Protein AF-A0AA41ML48-F1 (afdb_monomer)

InterPro domains:
  IPR000725 Olfactory receptor [PF13853] (1-134)
  IPR000725 Olfactory receptor [PR00245] (12-24)
  IPR000725 Olfactory receptor [PR00245] (59-75)
  IPR000725 Olfactory receptor [PR00245] (119-128)
  IPR017452 GPCR, rhodopsin-like, 7TM [PS50262] (1-134)

Organism: Sciurus carolinensis (NCBI:txid30640)

Nearest PDB structures (foldseek):
  8uxy-assembly1_A  TM=9.204E-01  e=4.476E-09  synthetic construct
  8uy0-assembly1_A  TM=9.229E-01  e=3.275E-08  synthetic construct
  8hti-assembly1_R  TM=9.163E-01  e=6.483E-07  Homo sapiens
  8f76-assembly1_A  TM=8.898E-01  e=3.339E-06  Homo sapiens
  8uxv-assembly1_A  TM=8.923E-01  e=2.746E-05  synthetic construct

Mean predicted aligned error: 8.53 Å

Radius of gyration: 20.93 Å; Cα contacts (8 Å, |Δi|>4): 67; chains: 1; bounding box: 44×26×57 Å

Foldseek 3Di:
DLVLLLCCQLPVVCSCVVVDPVVVVVVVVVVVVVVVVLVVVLVVLLVVFAADDDDPPVDPDDDSVVSLVRTPDDSVVVVVSVVVCCCCVLVVVVVSNVVSVVSSLVSLVPDPDPVSNVVSCVVSVVVVVVVVVD

Solvent-accessible surface area (backbone atoms only — not comparable to full-atom values): 7749 Å² total; per-residue (Å²): 110,54,66,60,53,28,37,49,70,66,35,56,92,47,25,71,75,65,68,28,72,66,53,53,52,51,51,52,50,50,53,52,48,53,54,51,52,52,53,48,52,53,51,56,52,56,72,67,52,45,68,76,70,85,88,78,74,91,57,100,61,93,50,69,71,62,60,50,71,61,33,70,43,91,45,66,67,58,53,50,47,54,51,51,48,51,50,48,70,47,48,53,54,51,51,53,40,51,55,32,47,54,51,37,51,57,48,44,71,70,48,90,49,68,67,62,34,53,55,51,50,56,61,48,48,55,53,50,52,53,66,74,75,105

Secondary structure (DSSP, 8-state):
-HHHHHHHHH-GGGHHHHS-HHHHHHHHHHHHHHHHHHHHHHHHHHHHPPB-S-----SSS--HHHHHHTBSS--HHHHHHHHHHHHHHHHHHHHHHHHHHHHHHHHHHT-S-HHHHHHHHHHHHHHHHHHHH-

Structure (mmCIF, N/CA/C/O backbone):
data_AF-A0AA41ML48-F1
#
_entry.id   AF-A0AA41ML48-F1
#
loop_
_atom_site.group_PDB
_atom_site.id
_atom_site.type_symbol
_atom_site.label_atom_id
_atom_site.label_alt_id
_atom_site.label_comp_id
_atom_site.label_asym_id
_atom_site.label_entity_id
_atom_site.label_seq_id
_atom_site.pdbx_PDB_ins_code
_atom_site.Cartn_x
_atom_site.Cartn_y
_atom_site.Cartn_z
_atom_site.occupancy
_atom_site.B_iso_or_equiv
_atom_site.auth_seq_id
_atom_site.auth_comp_id
_atom_site.auth_asym_id
_atom_site.auth_atom_id
_atom_site.pdbx_PDB_model_num
ATOM 1 N N . MET A 1 1 ? -8.051 -2.364 3.564 1.00 84.75 1 MET A N 1
ATOM 2 C CA . MET A 1 1 ? -8.495 -3.127 4.758 1.00 84.75 1 MET A CA 1
ATOM 3 C C . MET A 1 1 ? -8.211 -2.405 6.075 1.00 84.75 1 MET A C 1
ATOM 5 O O . MET A 1 1 ? -9.128 -2.280 6.871 1.00 84.75 1 MET A O 1
ATOM 9 N N . ALA A 1 2 ? -6.999 -1.883 6.317 1.00 85.31 2 ALA A N 1
ATOM 10 C CA . ALA A 1 2 ? -6.690 -1.189 7.579 1.00 85.31 2 ALA A CA 1
ATOM 11 C C . ALA A 1 2 ? -7.624 0.000 7.892 1.00 85.31 2 ALA A C 1
ATOM 13 O O . ALA A 1 2 ? -8.090 0.122 9.022 1.00 85.31 2 ALA A O 1
ATOM 14 N N . PHE A 1 3 ? -7.965 0.812 6.883 1.00 86.31 3 PHE A N 1
ATOM 15 C CA . PHE A 1 3 ? -8.903 1.930 7.040 1.00 86.31 3 PHE A CA 1
ATOM 16 C C . PHE A 1 3 ? -10.308 1.487 7.480 1.00 86.31 3 PHE A C 1
ATOM 18 O O . PHE A 1 3 ? -10.876 2.067 8.398 1.00 86.31 3 PHE A O 1
ATOM 25 N N . ASP A 1 4 ? -10.844 0.422 6.878 1.00 87.81 4 ASP A N 1
ATOM 26 C CA . ASP A 1 4 ? -12.147 -0.146 7.248 1.00 87.81 4 ASP A CA 1
ATOM 27 C C . ASP A 1 4 ? -12.193 -0.518 8.740 1.00 87.81 4 ASP A C 1
ATOM 29 O O . ASP A 1 4 ? -13.096 -0.110 9.472 1.00 87.81 4 ASP A O 1
ATOM 33 N N . ARG A 1 5 ? -11.143 -1.191 9.223 1.00 85.12 5 ARG A N 1
ATOM 34 C CA . ARG A 1 5 ? -11.023 -1.574 10.635 1.00 85.12 5 ARG A CA 1
ATOM 35 C C . ARG A 1 5 ? -10.846 -0.397 11.574 1.00 85.12 5 ARG A C 1
ATOM 37 O O . ARG A 1 5 ? -11.407 -0.408 12.668 1.00 85.12 5 ARG A O 1
ATOM 44 N N . TYR A 1 6 ? -10.097 0.612 11.145 1.00 88.19 6 TYR A N 1
ATOM 45 C CA . TYR A 1 6 ? -9.982 1.862 11.882 1.00 88.19 6 TYR A CA 1
ATOM 46 C C . TYR A 1 6 ? -11.359 2.497 12.089 1.00 88.19 6 TYR A C 1
ATOM 48 O O . TYR A 1 6 ? -11.729 2.785 13.226 1.00 88.19 6 TYR A O 1
ATOM 56 N N . VAL A 1 7 ? -12.165 2.634 11.032 1.00 88.50 7 VAL A N 1
ATOM 57 C CA . VAL A 1 7 ? -13.507 3.220 11.150 1.00 88.50 7 VAL A CA 1
ATOM 58 C C . VAL A 1 7 ? -14.420 2.336 12.006 1.00 88.50 7 VAL A C 1
ATOM 60 O O . VAL A 1 7 ? -15.137 2.861 12.857 1.00 88.50 7 VAL A O 1
ATOM 63 N N . ALA A 1 8 ? -14.373 1.011 11.840 1.00 87.44 8 ALA A N 1
ATOM 64 C CA . ALA A 1 8 ? -15.213 0.080 12.595 1.00 87.44 8 ALA A CA 1
ATOM 65 C C . ALA A 1 8 ? -14.959 0.138 14.111 1.00 87.44 8 ALA A C 1
ATOM 67 O O . ALA A 1 8 ? -15.904 0.078 14.895 1.00 87.44 8 ALA A O 1
ATOM 68 N N . ILE A 1 9 ? -13.695 0.273 14.529 1.00 84.81 9 ILE A N 1
ATOM 69 C CA . ILE A 1 9 ? -13.311 0.258 15.948 1.00 84.81 9 ILE A CA 1
ATOM 70 C C . ILE A 1 9 ? -13.357 1.662 16.558 1.00 84.81 9 ILE A C 1
ATOM 72 O O . ILE A 1 9 ? -13.901 1.838 17.647 1.00 84.81 9 ILE A O 1
ATOM 76 N N . CYS A 1 10 ? -12.808 2.670 15.878 1.00 85.69 10 CYS A N 1
ATOM 77 C CA . CYS A 1 10 ? -12.725 4.028 16.418 1.00 85.69 10 CYS A CA 1
ATOM 78 C C . CYS A 1 10 ? -14.040 4.810 16.275 1.00 85.69 10 CYS A C 1
ATOM 80 O O . CYS A 1 10 ? -14.302 5.713 17.072 1.00 85.69 10 CYS A O 1
ATOM 82 N N . HIS A 1 11 ? -14.877 4.476 15.287 1.00 86.50 11 HIS A N 1
ATOM 83 C CA . HIS A 1 11 ? -16.118 5.195 14.980 1.00 86.50 11 HIS A CA 1
ATOM 84 C C . HIS A 1 11 ? -17.310 4.260 14.687 1.00 86.50 11 HIS A C 1
ATOM 86 O O . HIS A 1 11 ? -17.984 4.431 13.667 1.00 86.50 11 HIS A O 1
ATOM 92 N N . PRO A 1 12 ? -17.654 3.325 15.595 1.00 84.75 12 PRO A N 1
ATOM 93 C CA . PRO A 1 12 ? -18.658 2.288 15.338 1.00 84.75 12 PRO A CA 1
ATOM 94 C C . PRO A 1 12 ? -20.036 2.857 14.963 1.00 84.75 12 PRO A C 1
ATOM 96 O O . PRO A 1 12 ? -20.662 2.390 14.018 1.00 84.75 12 PRO A O 1
ATOM 99 N N . LEU A 1 13 ? -20.482 3.929 15.631 1.00 88.25 13 LEU A N 1
ATOM 100 C CA . LEU A 1 13 ? -21.780 4.571 15.361 1.00 88.25 13 LEU A CA 1
ATOM 101 C C . LEU A 1 13 ? -21.856 5.260 13.990 1.00 88.25 13 LEU A C 1
ATOM 103 O O . LEU A 1 13 ? -22.946 5.483 13.472 1.00 88.25 13 LEU A O 1
ATOM 107 N N . ARG A 1 14 ? -20.710 5.622 13.405 1.00 89.12 14 ARG A N 1
ATOM 108 C CA . ARG A 1 14 ? -20.628 6.279 12.091 1.00 89.12 14 ARG A CA 1
ATOM 109 C C . ARG A 1 14 ? -20.135 5.334 11.000 1.00 89.12 14 ARG A C 1
ATOM 111 O O . ARG A 1 14 ? -20.010 5.772 9.859 1.00 89.12 14 ARG A O 1
ATOM 118 N N . TYR A 1 15 ? -19.881 4.065 11.322 1.00 88.94 15 TYR A N 1
ATOM 119 C CA . TYR A 1 15 ? -19.289 3.112 10.392 1.00 88.94 15 TYR A CA 1
ATOM 120 C C . TYR A 1 15 ? -20.117 2.971 9.115 1.00 88.94 15 TYR A C 1
ATOM 122 O O . TYR A 1 15 ? -19.578 3.142 8.034 1.00 88.94 15 TYR A O 1
ATOM 130 N N . THR A 1 16 ? -21.431 2.772 9.220 1.00 87.12 16 THR A N 1
ATOM 131 C CA . THR A 1 16 ? -22.316 2.605 8.052 1.00 87.12 16 THR A CA 1
ATOM 132 C C . THR A 1 16 ? -22.461 3.872 7.206 1.00 87.12 16 THR A C 1
ATOM 134 O O . THR A 1 16 ? -22.672 3.792 5.998 1.00 87.12 16 THR A O 1
ATOM 137 N N . ALA A 1 17 ? -22.328 5.050 7.822 1.00 89.12 17 ALA A N 1
ATOM 138 C CA . ALA A 1 17 ? -22.369 6.327 7.115 1.00 89.12 17 ALA A CA 1
ATOM 139 C C . ALA A 1 17 ? -21.060 6.601 6.353 1.00 89.12 17 ALA A C 1
ATOM 141 O O . ALA A 1 17 ? -21.088 7.082 5.218 1.00 89.12 17 ALA A O 1
ATOM 142 N N . ILE A 1 18 ? -19.919 6.287 6.976 1.00 86.69 18 ILE A N 1
ATOM 143 C CA . ILE A 1 18 ? -18.582 6.480 6.402 1.00 86.69 18 ILE A CA 1
ATOM 144 C C . ILE A 1 18 ? -18.295 5.382 5.371 1.00 86.69 18 ILE A C 1
ATOM 146 O O . ILE A 1 18 ? -18.029 5.677 4.208 1.00 86.69 18 ILE A O 1
ATOM 150 N N . MET A 1 19 ? -18.400 4.119 5.776 1.00 88.50 19 MET A N 1
ATOM 151 C CA . MET A 1 19 ? -18.129 2.937 4.964 1.00 88.50 19 MET A CA 1
ATOM 152 C C . MET A 1 19 ? -19.372 2.503 4.184 1.00 88.50 19 MET A C 1
ATOM 154 O O . MET A 1 19 ? -19.965 1.451 4.412 1.00 88.50 19 MET A O 1
ATOM 158 N N . ASN A 1 20 ? -19.791 3.362 3.258 1.00 91.69 20 ASN A N 1
ATOM 159 C CA . ASN A 1 20 ? -20.921 3.085 2.381 1.00 91.69 20 ASN A CA 1
ATOM 160 C C . ASN A 1 20 ? -20.480 2.351 1.091 1.00 91.69 20 ASN A C 1
ATOM 162 O O . ASN A 1 20 ? -19.307 2.417 0.706 1.00 91.69 20 ASN A O 1
ATOM 166 N N . PRO A 1 21 ? -21.411 1.699 0.366 1.00 88.62 21 PRO A N 1
ATOM 167 C CA . PRO A 1 21 ? -21.085 0.954 -0.852 1.00 88.62 21 PRO A CA 1
ATOM 168 C C . PRO A 1 21 ? -20.400 1.793 -1.938 1.00 88.62 21 PRO A C 1
ATOM 170 O O . PRO A 1 21 ? -19.547 1.284 -2.657 1.00 88.62 21 PRO A O 1
ATOM 173 N N . ARG A 1 22 ? -20.729 3.088 -2.04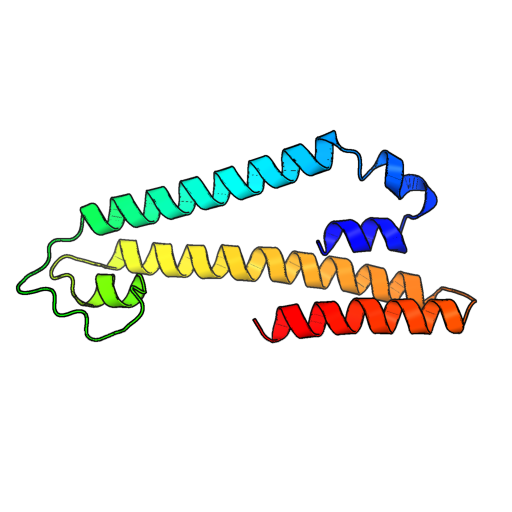4 1.00 91.44 22 ARG A N 1
ATOM 174 C CA . ARG A 1 22 ? -20.117 3.986 -3.037 1.00 91.44 22 ARG A CA 1
ATOM 175 C C . ARG A 1 22 ? -18.641 4.221 -2.737 1.00 91.44 22 ARG A C 1
ATOM 177 O O . ARG A 1 22 ? -17.832 4.180 -3.657 1.00 91.44 22 ARG A O 1
ATOM 184 N N . LEU A 1 23 ? -18.287 4.415 -1.466 1.00 89.50 23 LEU A N 1
ATOM 185 C CA . LEU A 1 23 ? -16.892 4.543 -1.050 1.00 89.50 23 LEU A CA 1
ATOM 186 C C . LEU A 1 23 ? -16.121 3.253 -1.332 1.00 89.50 23 LEU A C 1
ATOM 188 O O . LEU A 1 23 ? -15.036 3.313 -1.897 1.00 89.50 23 LEU A O 1
ATOM 192 N N . TYR A 1 24 ? -16.687 2.093 -0.991 1.00 87.88 24 TYR A N 1
ATOM 193 C CA . TYR A 1 24 ? -16.042 0.805 -1.253 1.00 87.88 24 TYR A CA 1
ATOM 194 C C . TYR A 1 24 ? -15.770 0.590 -2.749 1.00 87.88 24 TYR A C 1
ATOM 196 O O . TYR A 1 24 ? -14.642 0.281 -3.129 1.00 87.88 24 TYR A O 1
ATOM 204 N N . VAL A 1 25 ? -16.770 0.833 -3.603 1.00 92.44 25 VAL A N 1
ATOM 205 C CA . VAL A 1 25 ? -16.617 0.742 -5.063 1.00 92.44 25 VAL A CA 1
ATOM 206 C C . VAL A 1 25 ? -15.586 1.749 -5.571 1.00 92.44 25 VAL A C 1
ATOM 208 O O . VAL A 1 25 ? -14.717 1.377 -6.351 1.00 92.44 25 VAL A O 1
ATOM 211 N N . SER A 1 26 ? -15.620 2.994 -5.090 1.00 91.88 26 SER A N 1
ATOM 212 C CA . SER A 1 26 ? -14.645 4.019 -5.474 1.00 91.88 26 SER A CA 1
ATOM 213 C C . SER A 1 26 ? -13.216 3.633 -5.087 1.00 91.88 26 SER A C 1
ATOM 215 O O . SER A 1 26 ? -12.297 3.841 -5.877 1.00 91.88 26 SER A O 1
ATOM 217 N N . LEU A 1 27 ? -13.016 3.062 -3.896 1.00 89.88 27 LEU A N 1
ATOM 218 C CA . LEU A 1 27 ? -11.709 2.589 -3.446 1.00 89.88 27 LEU A CA 1
ATOM 219 C C . LEU A 1 27 ? -11.216 1.437 -4.326 1.00 89.88 27 LEU A C 1
ATOM 221 O O . LEU A 1 27 ? -10.091 1.506 -4.811 1.00 89.88 27 LEU A O 1
ATOM 225 N N . LEU A 1 28 ? -12.066 0.443 -4.604 1.00 91.94 28 LEU A N 1
ATOM 226 C CA . LEU A 1 28 ? -11.735 -0.666 -5.505 1.00 91.94 28 LEU A CA 1
ATOM 227 C C . LEU A 1 28 ? -11.379 -0.191 -6.918 1.00 91.94 28 LEU A C 1
ATOM 229 O O . LEU A 1 28 ? -10.390 -0.641 -7.494 1.00 91.94 28 LEU A O 1
ATOM 233 N N . GLN A 1 29 ? -12.167 0.732 -7.472 1.00 93.38 29 GLN A N 1
ATOM 234 C CA . GLN A 1 29 ? -11.907 1.305 -8.791 1.00 93.38 29 GLN A CA 1
ATOM 235 C C . GLN A 1 29 ? -10.577 2.054 -8.811 1.00 93.38 29 GLN A C 1
ATOM 237 O O . GLN A 1 29 ? -9.791 1.865 -9.735 1.00 93.38 29 GLN A O 1
ATOM 242 N N . SER A 1 30 ? -10.293 2.857 -7.782 1.00 90.88 30 SER A N 1
ATOM 243 C CA . SER A 1 30 ? -9.023 3.576 -7.682 1.00 90.88 30 SER A CA 1
ATOM 244 C C . SER A 1 30 ? -7.828 2.629 -7.563 1.00 90.88 30 SER A C 1
ATOM 246 O O . SER A 1 30 ? -6.857 2.809 -8.290 1.00 90.88 30 SER A O 1
ATOM 248 N N . SER A 1 31 ? -7.912 1.577 -6.736 1.00 90.38 31 SER A N 1
ATOM 249 C CA . SER A 1 31 ? -6.838 0.586 -6.623 1.00 90.38 31 SER A CA 1
ATOM 250 C C . SER A 1 31 ? -6.605 -0.149 -7.937 1.00 90.38 31 SER A C 1
ATOM 252 O O . SER A 1 31 ? -5.462 -0.296 -8.352 1.00 90.38 31 SER A O 1
ATOM 254 N N . LEU A 1 32 ? -7.678 -0.550 -8.627 1.00 94.38 32 LEU A N 1
ATOM 255 C CA . LEU A 1 32 ? -7.567 -1.233 -9.912 1.00 94.38 32 LEU A CA 1
ATOM 256 C C . LEU A 1 32 ? -6.937 -0.324 -10.971 1.00 94.38 32 LEU A C 1
ATOM 258 O O . LEU A 1 32 ? -6.052 -0.755 -11.707 1.00 94.38 32 LEU A O 1
ATOM 262 N N . LEU A 1 33 ? -7.372 0.935 -11.035 1.00 94.50 33 LEU A N 1
ATOM 263 C CA . LEU A 1 33 ? -6.838 1.914 -11.973 1.00 94.50 33 LEU A CA 1
ATOM 264 C C . LEU A 1 33 ? -5.348 2.171 -11.719 1.00 94.50 33 LEU A C 1
ATOM 266 O O . LEU A 1 33 ? -4.566 2.129 -12.662 1.00 94.50 33 LEU A O 1
ATOM 270 N N . ILE A 1 34 ? -4.952 2.380 -10.459 1.00 91.12 34 ILE A N 1
ATOM 271 C CA . ILE A 1 34 ? -3.550 2.597 -10.076 1.00 91.12 34 ILE A CA 1
ATOM 272 C C . ILE A 1 34 ? -2.690 1.391 -10.472 1.00 91.12 34 ILE A C 1
ATOM 274 O O . ILE A 1 34 ? -1.677 1.576 -11.139 1.00 91.12 34 ILE A O 1
ATOM 278 N N . SER A 1 35 ? -3.110 0.165 -10.138 1.00 90.44 35 SER A N 1
ATOM 279 C CA . SER A 1 35 ? -2.369 -1.048 -10.513 1.00 90.44 35 SER A CA 1
ATOM 280 C C . SER A 1 35 ? -2.283 -1.242 -12.027 1.00 90.44 35 SER A C 1
ATOM 282 O O . SER A 1 35 ? -1.260 -1.687 -12.534 1.00 90.44 35 SER A O 1
ATOM 284 N N . THR A 1 36 ? -3.333 -0.880 -12.768 1.00 91.88 36 THR A N 1
ATOM 285 C CA . THR A 1 36 ? -3.331 -0.973 -14.236 1.00 91.88 36 THR A CA 1
ATOM 286 C C . THR A 1 36 ? -2.362 0.033 -14.853 1.00 91.88 36 THR A C 1
ATOM 288 O O . THR A 1 36 ? -1.616 -0.317 -15.763 1.00 91.88 36 THR A O 1
ATOM 291 N N . ILE A 1 37 ? -2.353 1.275 -14.360 1.00 91.00 37 ILE A N 1
ATOM 292 C CA . ILE A 1 37 ? -1.425 2.316 -14.819 1.00 91.00 37 ILE A CA 1
ATOM 293 C C . ILE A 1 37 ? 0.016 1.906 -14.518 1.00 91.00 37 ILE A C 1
ATOM 295 O O . ILE A 1 37 ? 0.867 2.021 -15.394 1.00 91.00 37 ILE A O 1
ATOM 299 N N . ASP A 1 38 ? 0.280 1.399 -13.314 1.00 88.88 38 ASP A N 1
ATOM 300 C CA . ASP A 1 38 ? 1.606 0.931 -12.917 1.00 88.88 38 ASP A CA 1
AT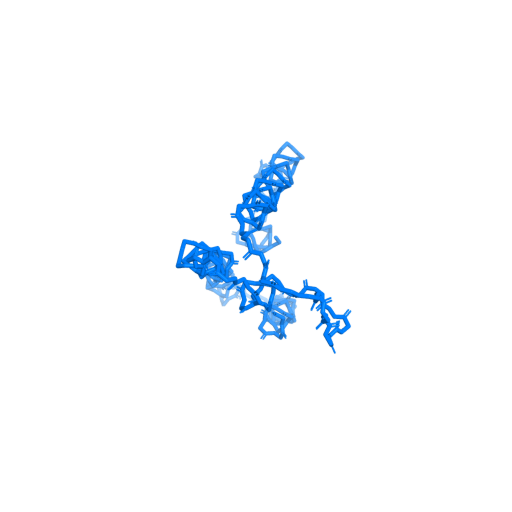OM 301 C C . ASP A 1 38 ? 2.106 -0.211 -13.816 1.00 88.88 38 ASP A C 1
ATOM 303 O O . ASP A 1 38 ? 3.188 -0.118 -1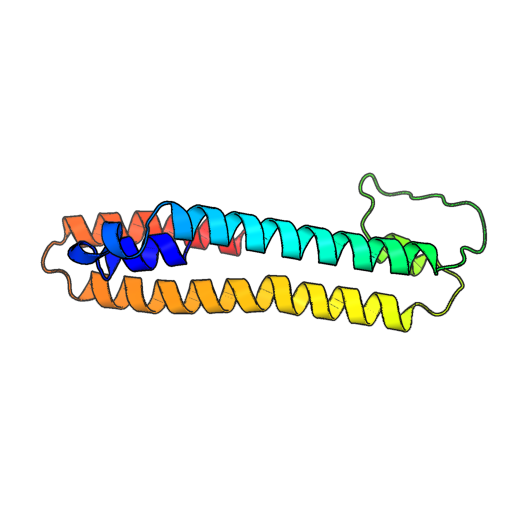4.397 1.00 88.88 38 ASP A O 1
ATOM 307 N N . ALA A 1 39 ? 1.278 -1.236 -14.036 1.00 87.94 39 ALA A N 1
ATOM 308 C CA . ALA A 1 39 ? 1.609 -2.343 -14.931 1.00 87.94 39 ALA A CA 1
ATOM 309 C C . ALA A 1 39 ? 1.841 -1.869 -16.375 1.00 87.94 39 ALA A C 1
ATOM 311 O O . ALA A 1 39 ? 2.760 -2.332 -17.055 1.00 87.94 39 ALA A O 1
ATOM 312 N N . PHE A 1 40 ? 1.027 -0.924 -16.850 1.00 88.56 40 PHE A N 1
ATOM 313 C CA . PHE A 1 40 ? 1.166 -0.355 -18.185 1.00 88.56 40 PHE A CA 1
ATOM 314 C C . PHE A 1 40 ? 2.464 0.449 -18.338 1.00 88.56 40 PHE A C 1
ATOM 316 O O . PHE A 1 40 ? 3.154 0.294 -19.345 1.00 88.56 40 PHE A O 1
ATOM 323 N N . LEU A 1 41 ? 2.832 1.262 -17.342 1.00 86.44 41 LEU A N 1
ATOM 324 C CA . LEU A 1 41 ? 4.087 2.020 -17.330 1.00 86.44 41 LEU A CA 1
ATOM 325 C C . LEU A 1 41 ? 5.300 1.092 -17.369 1.00 86.44 41 LEU A C 1
ATOM 327 O O . LEU A 1 41 ? 6.170 1.268 -18.223 1.00 86.44 41 LEU A O 1
ATOM 331 N N . HIS A 1 42 ? 5.324 0.078 -16.503 1.00 84.38 42 HIS A N 1
ATOM 332 C CA . HIS A 1 42 ? 6.384 -0.925 -16.495 1.00 84.38 42 HIS A CA 1
ATOM 333 C C . HIS A 1 42 ? 6.469 -1.663 -17.841 1.00 84.38 42 HIS A C 1
ATOM 335 O O . HIS A 1 42 ? 7.551 -1.774 -18.410 1.00 84.38 42 HIS A O 1
ATOM 341 N N . THR A 1 43 ? 5.334 -2.069 -18.422 1.00 83.25 43 THR A N 1
ATOM 342 C CA . THR A 1 43 ? 5.302 -2.728 -19.743 1.00 83.25 43 THR A CA 1
ATOM 343 C C . THR A 1 43 ? 5.858 -1.828 -20.848 1.00 83.25 43 THR A C 1
ATOM 345 O O . THR A 1 43 ? 6.675 -2.266 -21.656 1.00 83.25 43 THR A O 1
ATOM 348 N N . LEU A 1 44 ? 5.451 -0.555 -20.893 1.00 83.62 44 LEU A N 1
ATOM 349 C CA . LEU A 1 44 ? 5.948 0.403 -21.884 1.00 83.62 44 LEU A CA 1
ATOM 350 C C . LEU A 1 44 ? 7.459 0.615 -21.784 1.00 83.62 44 LEU A C 1
ATOM 352 O O . LEU A 1 44 ? 8.119 0.786 -22.807 1.00 83.62 44 LEU A O 1
ATOM 356 N N . LEU A 1 45 ? 8.002 0.627 -20.570 1.00 78.94 45 LEU A N 1
ATOM 357 C CA . LEU A 1 45 ? 9.427 0.828 -20.344 1.00 78.94 45 LEU A CA 1
ATOM 358 C C . LEU A 1 45 ? 10.253 -0.412 -20.686 1.00 78.94 45 LEU A C 1
ATOM 360 O O . LEU A 1 45 ? 11.320 -0.265 -21.278 1.00 78.94 45 LEU A O 1
ATOM 364 N N . VAL A 1 46 ? 9.728 -1.614 -20.439 1.00 77.81 46 VAL A N 1
ATOM 365 C CA . VAL A 1 46 ? 10.334 -2.861 -20.934 1.00 77.81 46 VAL A CA 1
ATOM 366 C C . VAL A 1 46 ? 10.358 -2.886 -22.456 1.00 77.81 46 VAL A C 1
ATOM 368 O O . VAL A 1 46 ? 11.382 -3.210 -23.044 1.00 77.81 46 VAL A O 1
ATOM 371 N N . LEU A 1 47 ? 9.270 -2.474 -23.115 1.00 77.62 47 LEU A N 1
ATOM 372 C CA . LEU A 1 47 ? 9.212 -2.396 -24.580 1.00 77.62 47 LEU A CA 1
ATOM 373 C C . LEU A 1 47 ? 10.216 -1.394 -25.178 1.00 77.62 47 LEU A C 1
ATOM 375 O O . LEU A 1 47 ? 10.516 -1.468 -26.368 1.00 77.62 47 LEU A O 1
ATOM 379 N N . ARG A 1 48 ? 10.722 -0.441 -24.385 1.00 77.62 48 ARG A N 1
ATOM 380 C CA . ARG A 1 48 ? 11.779 0.495 -24.800 1.00 77.62 48 ARG A CA 1
ATOM 381 C C . ARG A 1 48 ? 13.183 -0.096 -24.676 1.00 77.62 48 ARG A C 1
ATOM 383 O O . ARG A 1 48 ? 14.099 0.466 -25.274 1.00 77.62 48 ARG A O 1
ATOM 390 N N . LEU A 1 49 ? 13.367 -1.171 -23.910 1.00 76.56 49 LEU A N 1
ATOM 391 C CA . LEU A 1 49 ? 14.668 -1.809 -23.728 1.00 76.56 49 LEU A CA 1
ATOM 392 C C . LEU A 1 49 ? 15.046 -2.624 -24.969 1.00 76.56 49 LEU A C 1
ATOM 394 O O . LEU A 1 49 ? 14.227 -3.324 -25.562 1.00 76.56 49 LEU A O 1
ATOM 398 N N . SER A 1 50 ? 16.319 -2.541 -25.350 1.00 72.75 50 SER A N 1
ATOM 399 C CA . SER A 1 50 ? 16.924 -3.396 -26.369 1.00 72.75 50 SER A CA 1
ATOM 400 C C . SER A 1 50 ? 17.764 -4.486 -25.704 1.00 72.75 50 SER A C 1
ATOM 402 O O . SER A 1 50 ? 18.647 -4.181 -24.897 1.00 72.75 50 SER A O 1
ATOM 404 N N . PHE A 1 51 ? 17.519 -5.741 -26.072 1.00 72.25 51 PHE A N 1
ATOM 405 C CA . PHE A 1 51 ? 18.214 -6.918 -25.542 1.00 72.25 51 PHE A CA 1
ATOM 406 C C . PHE A 1 51 ? 19.321 -7.365 -26.508 1.00 72.25 51 PHE A C 1
ATOM 408 O O . PHE A 1 51 ? 19.124 -7.309 -27.722 1.00 72.25 51 PHE A O 1
ATOM 415 N N . CYS A 1 52 ? 20.492 -7.764 -25.994 1.00 67.44 52 CYS A N 1
ATOM 416 C CA . CYS A 1 52 ? 21.658 -8.046 -26.843 1.00 67.44 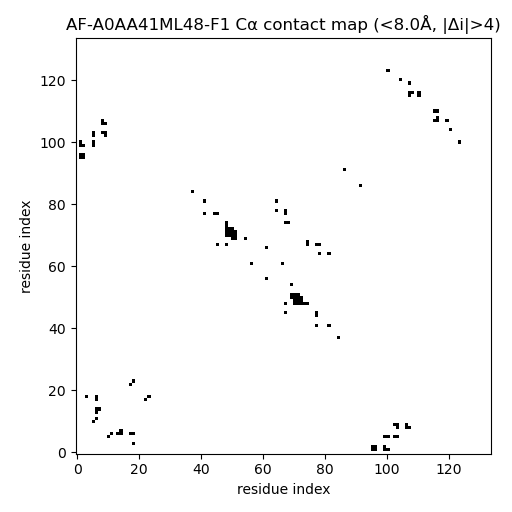52 CYS A CA 1
ATOM 417 C C . CYS A 1 52 ? 21.647 -9.416 -27.533 1.00 67.44 52 CYS A C 1
ATOM 419 O O . CYS A 1 52 ? 22.078 -9.487 -28.682 1.00 67.44 52 CYS A O 1
ATOM 421 N N . THR A 1 53 ? 21.241 -10.510 -26.878 1.00 62.84 53 THR A N 1
ATOM 422 C CA . THR A 1 53 ? 21.168 -11.876 -27.459 1.00 62.84 53 THR A CA 1
ATOM 423 C C . THR A 1 53 ? 20.383 -12.813 -26.518 1.00 62.84 53 THR A C 1
ATOM 425 O O . THR A 1 53 ? 20.073 -12.397 -25.406 1.00 62.84 53 THR A O 1
ATOM 428 N N . ASP A 1 54 ? 20.031 -14.014 -27.003 1.00 56.44 54 ASP A N 1
ATOM 429 C CA . ASP A 1 54 ? 19.132 -15.051 -26.453 1.00 56.44 54 ASP A CA 1
ATOM 430 C C . ASP A 1 54 ? 18.693 -14.901 -24.986 1.00 56.44 54 ASP A C 1
ATOM 432 O O . ASP A 1 54 ? 19.470 -15.007 -24.039 1.00 56.44 54 ASP A O 1
ATOM 436 N N . LEU A 1 55 ? 17.385 -14.683 -24.829 1.00 58.09 55 LEU A N 1
ATOM 437 C CA . LEU A 1 55 ? 16.674 -14.451 -23.576 1.00 58.09 55 LEU 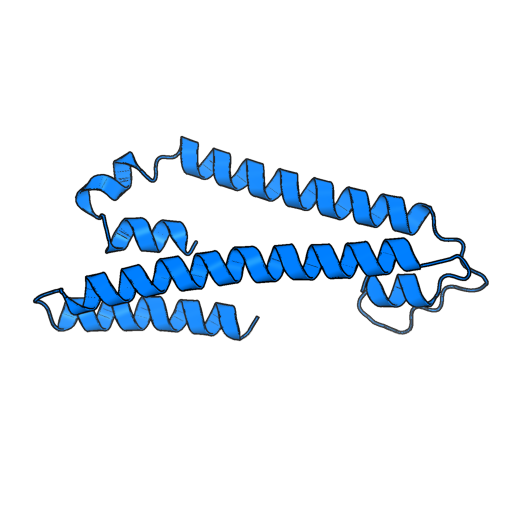A CA 1
ATOM 438 C C . LEU A 1 55 ? 16.562 -15.756 -22.756 1.00 58.09 55 LEU A C 1
ATOM 440 O O . LEU A 1 55 ? 15.475 -16.311 -22.604 1.00 58.09 55 LEU A O 1
ATOM 444 N N . GLU A 1 56 ? 17.672 -16.290 -22.248 1.00 52.22 56 GLU A N 1
ATOM 445 C CA . GLU A 1 56 ? 17.639 -17.407 -21.296 1.00 52.22 56 GLU A CA 1
ATOM 446 C C . GLU A 1 56 ? 17.289 -16.889 -19.892 1.00 52.22 56 GLU A C 1
ATOM 448 O O . GLU A 1 56 ? 18.150 -16.624 -19.056 1.00 52.22 56 GLU A O 1
ATOM 453 N N . ILE A 1 57 ? 15.989 -16.728 -19.625 1.00 57.34 57 ILE A N 1
ATOM 454 C CA . ILE A 1 57 ? 15.483 -16.487 -18.268 1.00 57.34 57 ILE A CA 1
ATOM 455 C C . ILE A 1 57 ? 15.586 -17.810 -17.497 1.00 57.34 57 ILE A C 1
ATOM 457 O O . ILE A 1 57 ? 14.775 -18.716 -17.681 1.00 57.34 57 ILE A O 1
ATOM 461 N N . LEU A 1 58 ? 16.600 -17.933 -16.641 1.00 50.25 58 LEU A N 1
ATOM 462 C CA . LEU A 1 58 ? 16.877 -19.137 -15.843 1.00 50.25 58 LEU A CA 1
ATOM 463 C C . LEU A 1 58 ? 16.074 -19.216 -14.526 1.00 50.25 58 LEU A C 1
ATOM 465 O O . LEU A 1 58 ? 16.302 -20.120 -13.723 1.00 50.25 58 LEU A O 1
ATOM 469 N N . HIS A 1 59 ? 15.101 -18.320 -14.319 1.00 53.75 59 HIS A N 1
ATOM 470 C CA . HIS A 1 59 ? 14.211 -18.306 -13.155 1.00 53.75 59 HIS A CA 1
ATOM 471 C C . HIS A 1 59 ? 12.765 -18.684 -13.505 1.00 53.75 59 HIS A C 1
ATOM 473 O O . HIS A 1 59 ? 12.219 -18.322 -14.543 1.00 53.75 59 HIS A O 1
ATOM 479 N N . PHE A 1 60 ? 12.112 -19.403 -12.585 1.00 48.44 60 PHE A N 1
ATOM 480 C CA . PHE A 1 60 ? 10.703 -19.810 -12.692 1.00 48.44 60 PHE A CA 1
ATOM 481 C C . PHE A 1 60 ? 9.722 -18.618 -12.621 1.00 48.44 60 PHE A C 1
ATOM 483 O O . PHE A 1 60 ? 8.549 -18.762 -12.962 1.00 48.44 60 PHE A O 1
ATOM 490 N N . PHE A 1 61 ? 10.192 -17.442 -12.190 1.00 49.09 61 PHE A N 1
ATOM 491 C CA . PHE A 1 61 ? 9.410 -16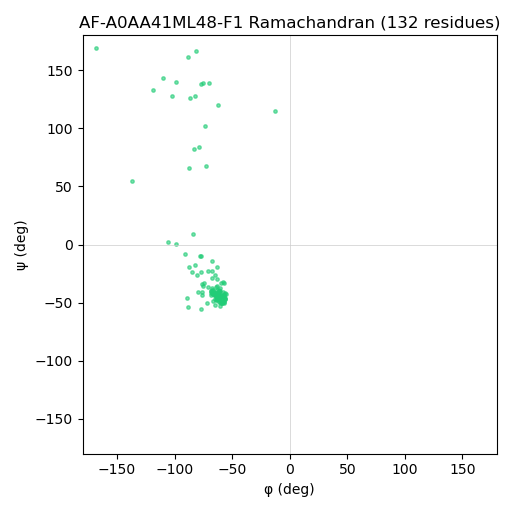.212 -12.081 1.00 49.09 61 PHE A CA 1
ATOM 492 C C . PHE A 1 61 ? 10.006 -15.125 -12.976 1.00 49.09 61 PHE A C 1
ATOM 494 O O . PHE A 1 61 ? 11.206 -14.891 -12.960 1.00 49.09 61 PHE A O 1
ATOM 501 N N . CYS A 1 62 ? 9.154 -14.451 -13.748 1.00 55.44 62 CYS A N 1
ATOM 502 C CA . CYS A 1 62 ? 9.540 -13.274 -14.520 1.00 55.44 62 CYS A CA 1
ATOM 503 C C . CYS A 1 62 ? 9.488 -12.051 -13.595 1.00 55.44 62 CYS A C 1
ATOM 505 O O . CYS A 1 62 ? 8.470 -11.357 -13.532 1.00 55.44 62 CYS A O 1
ATOM 507 N N . GLU A 1 63 ? 10.543 -11.836 -12.808 1.00 64.62 63 GLU A N 1
ATOM 508 C CA . GLU A 1 63 ? 10.682 -10.618 -12.015 1.00 64.62 63 GLU A CA 1
ATOM 509 C C . GLU A 1 63 ? 11.252 -9.500 -12.893 1.00 64.62 63 GLU A C 1
ATOM 511 O O . GLU A 1 63 ? 12.272 -9.654 -13.564 1.00 64.62 63 GLU A O 1
ATOM 516 N N . LEU A 1 64 ? 10.573 -8.352 -12.908 1.00 63.75 64 LEU A N 1
ATOM 517 C CA . LEU A 1 64 ? 10.910 -7.233 -13.787 1.00 63.75 64 LEU A CA 1
ATOM 518 C C . LEU A 1 64 ? 12.347 -6.719 -13.583 1.00 63.75 64 LEU A C 1
ATOM 520 O O . LEU A 1 64 ? 12.978 -6.284 -14.542 1.00 63.75 64 LEU A O 1
ATOM 524 N N . ALA A 1 65 ? 12.868 -6.804 -12.357 1.00 61.56 65 ALA A N 1
ATOM 525 C CA . ALA A 1 65 ? 14.244 -6.436 -12.035 1.00 61.56 65 ALA A CA 1
ATOM 526 C C . ALA A 1 65 ? 15.275 -7.295 -12.794 1.00 61.56 65 ALA A C 1
ATOM 528 O O . ALA A 1 65 ? 16.245 -6.753 -13.319 1.00 61.56 65 ALA A O 1
ATOM 529 N N . GLU A 1 66 ? 15.031 -8.601 -12.940 1.00 63.19 66 GLU A N 1
ATOM 530 C CA . GLU A 1 66 ? 15.921 -9.506 -13.682 1.00 63.19 66 GLU A CA 1
ATOM 531 C C . GLU A 1 66 ? 15.862 -9.248 -15.195 1.00 63.19 66 GLU A C 1
ATOM 533 O O . GLU A 1 66 ? 16.881 -9.287 -15.884 1.00 63.19 66 GLU A O 1
ATOM 538 N N . VAL A 1 67 ? 14.678 -8.912 -15.722 1.00 64.31 67 VAL A N 1
ATOM 539 C CA . VAL A 1 67 ? 14.508 -8.545 -17.140 1.00 64.31 67 VAL A CA 1
ATOM 540 C C . VAL A 1 67 ? 15.277 -7.265 -17.472 1.00 64.31 67 VAL A C 1
ATOM 542 O O . VAL A 1 67 ? 15.835 -7.143 -18.562 1.00 64.31 67 VAL A O 1
ATOM 545 N N . ILE A 1 68 ? 15.327 -6.311 -16.539 1.00 59.91 68 ILE A N 1
ATOM 546 C CA . ILE A 1 68 ? 16.069 -5.063 -16.716 1.00 59.91 68 ILE A CA 1
ATOM 547 C C . ILE A 1 68 ? 17.586 -5.324 -16.749 1.00 59.91 68 ILE A C 1
ATOM 549 O O . ILE A 1 68 ? 18.258 -4.729 -17.585 1.00 59.91 68 ILE A O 1
ATOM 553 N N . GLU A 1 69 ? 18.137 -6.231 -15.932 1.00 64.75 69 GLU A N 1
ATOM 554 C CA . GLU A 1 69 ? 19.581 -6.549 -15.954 1.00 64.75 69 GLU A CA 1
ATOM 555 C C . GLU A 1 69 ? 20.060 -7.203 -17.262 1.00 64.75 69 GLU A C 1
ATOM 557 O O . GLU A 1 69 ? 21.218 -7.038 -17.643 1.00 64.75 69 GLU A O 1
ATOM 562 N N . LEU A 1 70 ? 19.175 -7.893 -17.990 1.00 66.25 70 LEU A N 1
ATOM 563 C CA . LEU A 1 70 ? 19.484 -8.486 -19.299 1.00 66.25 70 LEU A CA 1
ATOM 564 C C . LEU A 1 70 ? 19.500 -7.469 -20.454 1.00 66.25 70 LEU A C 1
ATOM 566 O O . LEU A 1 70 ? 19.876 -7.808 -21.584 1.00 66.25 70 LEU A O 1
ATOM 570 N N . ALA A 1 71 ? 19.054 -6.235 -20.220 1.00 69.38 71 ALA A N 1
ATOM 571 C CA . ALA A 1 71 ? 19.011 -5.223 -21.261 1.00 69.38 71 ALA A CA 1
ATOM 572 C C . ALA A 1 71 ? 20.402 -4.634 -21.528 1.00 69.38 71 ALA A C 1
ATOM 574 O O . ALA A 1 71 ? 21.156 -4.291 -20.624 1.00 69.38 71 ALA A O 1
ATOM 575 N N . CYS A 1 72 ? 20.711 -4.440 -22.807 1.00 70.12 72 CYS A N 1
ATOM 576 C CA . CYS A 1 72 ? 21.937 -3.770 -23.244 1.00 70.12 72 CYS A CA 1
ATOM 577 C C . CYS A 1 72 ? 21.784 -2.257 -23.419 1.00 70.12 72 CYS A C 1
ATOM 579 O O . CYS A 1 72 ? 22.755 -1.557 -23.702 1.00 70.12 72 CYS A O 1
ATOM 581 N N . SER A 1 73 ? 20.550 -1.764 -23.321 1.00 73.69 73 SER A N 1
ATOM 582 C CA . SER A 1 73 ? 20.242 -0.335 -23.322 1.00 73.69 73 SER A CA 1
ATOM 583 C C . SER A 1 73 ? 20.450 0.266 -21.934 1.00 73.69 73 SER A C 1
ATOM 585 O O . SER A 1 73 ? 20.527 -0.463 -20.953 1.00 73.69 73 SER A O 1
ATOM 587 N N . ASP A 1 74 ? 20.473 1.594 -21.832 1.00 76.19 74 ASP A N 1
ATOM 588 C CA . ASP A 1 74 ? 20.486 2.265 -20.531 1.00 76.19 74 ASP A CA 1
ATOM 589 C C . ASP A 1 74 ? 19.201 1.948 -19.740 1.00 76.19 74 ASP A C 1
ATOM 591 O O . ASP A 1 74 ? 18.078 2.234 -20.168 1.00 76.19 74 ASP A O 1
ATOM 595 N N . THR A 1 75 ? 19.376 1.340 -18.569 1.00 80.75 75 THR A N 1
ATOM 596 C CA . THR A 1 75 ? 18.307 0.873 -17.680 1.00 80.75 75 THR A CA 1
ATOM 597 C C . THR A 1 75 ? 18.015 1.832 -16.532 1.00 80.75 75 THR A C 1
ATOM 599 O O . THR A 1 75 ? 17.111 1.575 -15.735 1.00 80.75 75 THR A O 1
ATOM 602 N N . LEU A 1 76 ? 18.719 2.964 -16.441 1.00 80.31 76 LEU A N 1
ATOM 603 C CA . LEU A 1 76 ? 18.638 3.886 -15.307 1.00 80.31 76 LEU A CA 1
ATOM 604 C C . LEU A 1 76 ? 17.202 4.352 -15.019 1.00 80.31 76 LEU A C 1
ATOM 606 O O . LEU A 1 76 ? 16.771 4.345 -13.868 1.00 80.31 76 LEU A O 1
ATOM 610 N N . ILE A 1 77 ? 16.427 4.684 -16.055 1.00 81.50 77 ILE A N 1
ATOM 611 C CA . ILE A 1 77 ? 15.026 5.117 -15.905 1.00 81.50 77 ILE A CA 1
ATOM 612 C C . ILE A 1 77 ? 14.134 3.977 -15.391 1.00 81.50 77 ILE A C 1
ATOM 614 O O . ILE A 1 77 ? 13.277 4.209 -14.539 1.00 81.50 77 ILE A O 1
ATOM 618 N N . ASN A 1 78 ? 14.349 2.751 -15.878 1.00 83.12 78 ASN A N 1
ATOM 619 C CA . ASN A 1 78 ? 13.609 1.568 -15.438 1.00 83.12 78 ASN A CA 1
ATOM 620 C C . ASN A 1 78 ? 13.879 1.277 -13.955 1.00 83.12 78 ASN A C 1
ATOM 622 O O . ASN A 1 78 ? 12.939 1.134 -13.177 1.00 83.12 78 ASN A O 1
ATOM 626 N N . ASN A 1 79 ? 15.151 1.284 -13.551 1.00 82.44 79 ASN A N 1
ATOM 627 C CA . ASN A 1 79 ? 15.562 1.048 -12.166 1.00 82.44 79 ASN A CA 1
ATOM 628 C C . ASN A 1 79 ? 15.026 2.118 -11.208 1.00 82.44 79 ASN A C 1
ATOM 630 O O . ASN A 1 79 ? 14.523 1.790 -10.134 1.00 82.44 79 ASN A O 1
ATOM 634 N N . ILE A 1 80 ? 15.080 3.397 -11.602 1.00 86.19 80 ILE A N 1
ATOM 635 C CA . ILE A 1 80 ? 14.496 4.485 -10.809 1.00 86.19 80 ILE A CA 1
ATOM 636 C C . ILE A 1 80 ? 12.987 4.291 -10.664 1.00 86.19 80 ILE A C 1
ATOM 638 O O . ILE A 1 80 ? 12.475 4.447 -9.558 1.00 86.19 80 ILE A O 1
ATOM 642 N N . LEU A 1 81 ? 12.270 3.946 -11.739 1.00 85.94 81 LEU A N 1
ATOM 643 C CA . LEU A 1 81 ? 10.826 3.743 -11.651 1.00 85.94 81 LEU A CA 1
ATOM 644 C C . LEU A 1 81 ? 10.483 2.572 -10.730 1.00 85.94 81 LEU A C 1
ATOM 646 O O . LEU A 1 81 ? 9.649 2.754 -9.851 1.00 85.94 81 LEU A O 1
ATOM 650 N N . VAL A 1 82 ? 11.137 1.419 -10.892 1.00 86.12 82 VAL A N 1
ATOM 651 C CA . VAL A 1 82 ? 10.907 0.240 -10.042 1.00 86.12 82 VAL A CA 1
ATOM 652 C C . VAL A 1 82 ? 11.163 0.583 -8.577 1.00 86.12 82 VAL A C 1
ATOM 654 O O . VAL A 1 82 ? 10.341 0.272 -7.718 1.00 86.12 82 VAL A O 1
ATOM 657 N N . PHE A 1 83 ? 12.252 1.297 -8.283 1.00 85.62 83 PHE A N 1
ATOM 658 C CA . PHE A 1 83 ? 12.560 1.734 -6.925 1.00 85.62 83 PHE A CA 1
ATOM 659 C C . PHE A 1 83 ? 11.501 2.697 -6.370 1.00 85.62 83 PHE A C 1
ATOM 661 O O . PHE A 1 83 ? 11.020 2.518 -5.252 1.00 85.62 83 PHE A O 1
ATOM 668 N N . VAL A 1 84 ? 11.090 3.701 -7.150 1.00 88.50 84 VAL A N 1
ATOM 669 C CA . VAL A 1 84 ? 10.053 4.662 -6.744 1.00 88.50 84 VAL A CA 1
ATOM 670 C C . VAL A 1 84 ? 8.712 3.963 -6.539 1.00 88.50 84 VAL A C 1
ATOM 672 O O . VAL A 1 84 ? 8.059 4.205 -5.524 1.00 88.50 84 VAL A O 1
ATOM 675 N N . ALA A 1 85 ? 8.312 3.080 -7.453 1.00 87.81 85 ALA A N 1
ATOM 676 C CA . ALA A 1 85 ? 7.100 2.283 -7.342 1.00 87.81 85 ALA A CA 1
ATOM 677 C C . ALA A 1 85 ? 7.148 1.433 -6.067 1.00 87.81 85 ALA A C 1
ATOM 679 O O . ALA A 1 85 ? 6.242 1.539 -5.243 1.00 87.81 85 ALA A O 1
ATOM 680 N N . ALA A 1 86 ? 8.235 0.697 -5.826 1.00 87.81 86 ALA A N 1
ATOM 681 C CA . ALA A 1 86 ? 8.420 -0.085 -4.606 1.00 87.81 86 ALA A CA 1
ATOM 682 C C . ALA A 1 86 ? 8.306 0.783 -3.342 1.00 87.81 86 ALA A C 1
ATOM 684 O O . ALA A 1 86 ? 7.563 0.445 -2.421 1.00 87.81 86 ALA A O 1
ATOM 685 N N . CYS A 1 87 ? 8.961 1.947 -3.303 1.00 89.25 87 CYS A N 1
ATOM 686 C CA . CYS A 1 87 ? 8.864 2.867 -2.171 1.00 89.25 87 CYS A CA 1
ATOM 687 C C . CYS A 1 87 ? 7.446 3.411 -1.962 1.00 89.25 87 CYS A C 1
ATOM 689 O O . CYS A 1 87 ? 7.012 3.546 -0.820 1.00 89.25 87 CYS A O 1
ATOM 691 N N . VAL A 1 88 ? 6.713 3.726 -3.030 1.00 88.75 88 VAL A N 1
ATOM 692 C CA . VAL A 1 88 ? 5.341 4.244 -2.939 1.00 88.75 88 VAL A CA 1
ATOM 693 C C . VAL A 1 88 ? 4.379 3.138 -2.506 1.00 88.75 88 VAL A C 1
ATOM 695 O O . VAL A 1 88 ? 3.636 3.324 -1.541 1.00 88.75 88 VAL A O 1
ATOM 698 N N . PHE A 1 89 ? 4.419 1.980 -3.165 1.00 87.38 89 PHE A N 1
ATOM 699 C CA . PHE A 1 89 ? 3.544 0.842 -2.881 1.00 87.38 89 PHE A CA 1
ATOM 700 C C . PHE A 1 89 ? 3.863 0.144 -1.557 1.00 87.38 89 PHE A C 1
ATOM 702 O O . PHE A 1 89 ? 2.964 -0.458 -0.982 1.00 87.38 89 PHE A O 1
ATOM 709 N N . ALA A 1 90 ? 5.076 0.268 -1.016 1.00 87.25 90 ALA A N 1
ATOM 710 C CA . ALA A 1 90 ? 5.378 -0.161 0.349 1.00 87.25 90 ALA A CA 1
ATOM 711 C C . ALA A 1 90 ? 5.101 0.958 1.365 1.00 87.25 90 ALA A C 1
ATOM 713 O O . ALA A 1 90 ? 4.339 0.786 2.315 1.00 87.25 90 ALA A O 1
ATOM 714 N N . GLY A 1 91 ? 5.677 2.143 1.164 1.00 88.75 91 GLY A N 1
ATOM 715 C CA . GLY A 1 91 ? 5.661 3.232 2.140 1.00 88.75 91 GLY A CA 1
ATOM 716 C C . GLY A 1 91 ? 4.273 3.818 2.393 1.00 88.75 91 GLY A C 1
ATOM 717 O O . GLY A 1 91 ? 3.897 4.052 3.548 1.00 88.75 91 GLY A O 1
ATOM 718 N N . PHE A 1 92 ? 3.473 4.032 1.344 1.00 87.56 92 PHE A N 1
ATOM 719 C CA . PHE A 1 92 ? 2.132 4.592 1.507 1.00 87.56 92 PHE A CA 1
ATOM 720 C C . PHE A 1 92 ? 1.191 3.623 2.251 1.00 87.56 92 PHE A C 1
ATOM 722 O O . PHE A 1 92 ? 0.594 4.032 3.252 1.00 87.56 92 PHE A O 1
ATOM 729 N N . PRO A 1 93 ? 1.098 2.327 1.893 1.00 88.25 93 PRO A N 1
ATOM 730 C CA . PRO A 1 93 ? 0.337 1.368 2.690 1.00 88.25 93 PRO A CA 1
ATOM 731 C C . PRO A 1 93 ? 0.874 1.186 4.111 1.00 88.25 93 PRO A C 1
ATOM 733 O O . PRO A 1 93 ? 0.075 1.197 5.046 1.00 88.25 93 PRO A O 1
ATOM 736 N N . LEU A 1 94 ? 2.193 1.083 4.312 1.00 88.38 94 LEU A N 1
ATOM 737 C CA . LEU A 1 94 ? 2.782 0.903 5.646 1.00 88.38 94 LEU A CA 1
ATOM 738 C C . LEU A 1 94 ? 2.489 2.081 6.578 1.00 88.38 94 LEU A C 1
ATOM 740 O O . LEU A 1 94 ? 2.119 1.877 7.738 1.00 88.38 94 LEU A O 1
ATOM 744 N N . SER A 1 95 ? 2.597 3.313 6.081 1.00 88.69 95 SER A N 1
ATOM 745 C CA . SER A 1 95 ? 2.252 4.509 6.857 1.00 88.69 95 SER A CA 1
ATOM 746 C C . SER A 1 95 ? 0.759 4.551 7.193 1.00 88.69 95 SER A C 1
ATOM 748 O O . SER A 1 95 ? 0.399 4.767 8.353 1.00 88.69 95 SER A O 1
ATOM 750 N N . GLY A 1 96 ? -0.115 4.248 6.228 1.00 89.06 96 GLY A N 1
ATOM 751 C CA . GLY A 1 96 ? -1.560 4.164 6.445 1.00 89.06 96 GLY A CA 1
ATOM 752 C C . GLY A 1 96 ? -1.958 3.083 7.455 1.00 89.06 96 GLY A C 1
ATOM 753 O O . GLY A 1 96 ? -2.819 3.316 8.309 1.00 89.06 96 GLY A O 1
ATOM 754 N N . ILE A 1 97 ? -1.312 1.915 7.405 1.00 89.19 97 ILE A N 1
ATOM 755 C CA . ILE A 1 97 ? -1.501 0.823 8.368 1.00 89.19 97 ILE A CA 1
ATOM 756 C C . ILE A 1 97 ? -1.031 1.274 9.749 1.00 89.19 97 ILE A C 1
ATOM 758 O O . ILE A 1 97 ? -1.809 1.224 10.696 1.00 89.19 97 ILE A O 1
ATOM 762 N N . THR A 1 98 ? 0.189 1.793 9.865 1.00 88.25 98 THR A N 1
ATOM 763 C CA . THR A 1 98 ? 0.750 2.245 11.146 1.00 88.25 98 THR A CA 1
ATOM 764 C C . THR A 1 98 ? -0.137 3.304 11.798 1.00 88.25 98 THR A C 1
ATOM 766 O O . THR A 1 98 ? -0.536 3.153 12.952 1.00 88.25 98 THR A O 1
ATOM 769 N N . PHE A 1 99 ? -0.536 4.327 11.042 1.00 90.12 99 PHE A N 1
ATOM 770 C CA . PHE A 1 99 ? -1.429 5.381 11.518 1.00 90.12 99 PHE A CA 1
ATOM 771 C C . PHE A 1 99 ? -2.777 4.825 11.998 1.00 90.12 99 PHE A C 1
ATOM 773 O O . PHE A 1 99 ? -3.202 5.093 13.124 1.00 90.12 99 PHE A O 1
ATOM 780 N N . SER A 1 100 ? -3.423 3.991 11.177 1.00 90.00 100 SER A N 1
ATOM 781 C CA . SER A 1 100 ? -4.708 3.365 11.514 1.00 90.00 100 SER A CA 1
ATOM 782 C C . SER A 1 100 ? -4.614 2.565 12.815 1.00 90.00 100 SER A C 1
ATOM 784 O O . SER A 1 100 ? -5.476 2.674 13.687 1.00 90.00 100 SER A O 1
ATOM 786 N N . TYR A 1 101 ? -3.543 1.789 12.978 1.00 86.19 101 TYR A N 1
ATOM 787 C CA . TYR A 1 101 ? -3.359 0.902 14.122 1.00 86.19 101 TYR A CA 1
ATOM 788 C C . TYR A 1 101 ? -2.955 1.629 15.402 1.00 86.19 101 TYR A C 1
ATOM 790 O O . TYR A 1 101 ? -3.426 1.241 16.470 1.00 86.19 101 TYR A O 1
ATOM 798 N N . ILE A 1 102 ? -2.181 2.716 15.322 1.00 87.31 102 ILE A N 1
ATOM 799 C CA . ILE A 1 102 ? -1.921 3.595 16.474 1.00 87.31 102 ILE A CA 1
ATOM 800 C C . ILE A 1 102 ? -3.247 4.096 17.057 1.00 87.31 102 ILE A C 1
ATOM 802 O O . ILE A 1 102 ? -3.475 4.014 18.268 1.00 87.31 102 ILE A O 1
ATOM 806 N N . HIS A 1 103 ? -4.160 4.558 16.200 1.00 87.38 103 HIS A N 1
ATOM 807 C CA . HIS A 1 103 ? -5.468 5.027 16.646 1.00 87.38 103 HIS A CA 1
ATOM 808 C C . HIS A 1 103 ? -6.363 3.907 17.177 1.00 87.38 103 HIS A C 1
ATOM 810 O O . HIS A 1 103 ? -7.027 4.103 18.198 1.00 87.38 103 HIS A O 1
ATOM 816 N N . ILE A 1 104 ? -6.361 2.735 16.534 1.00 87.44 104 ILE A N 1
ATOM 817 C CA . ILE A 1 104 ? -7.106 1.571 17.024 1.00 87.44 104 ILE A CA 1
ATOM 818 C C . ILE A 1 104 ? -6.624 1.190 18.424 1.00 87.44 104 ILE A C 1
ATOM 820 O O . ILE A 1 104 ? -7.440 1.095 19.336 1.00 87.44 104 ILE A O 1
ATOM 824 N N . VAL A 1 105 ? -5.313 1.039 18.629 1.00 85.31 105 VAL A N 1
ATOM 825 C CA . VAL A 1 105 ? -4.740 0.693 19.939 1.00 85.31 105 VAL A CA 1
ATOM 826 C C . VAL A 1 105 ? -5.100 1.751 20.981 1.00 85.31 105 VAL A C 1
ATOM 828 O O . VAL A 1 105 ? -5.566 1.405 22.064 1.00 85.31 105 VAL A O 1
ATOM 831 N N . SER A 1 106 ? -4.976 3.039 20.647 1.00 86.75 106 SER A N 1
ATOM 832 C CA . SER A 1 106 ? -5.374 4.135 21.541 1.00 86.75 106 SER A CA 1
ATOM 833 C C . SER A 1 106 ? -6.854 4.054 21.947 1.00 86.75 106 SER A C 1
ATOM 835 O O . SER A 1 106 ? -7.193 4.207 23.123 1.00 86.75 106 SER A O 1
ATOM 837 N N . SER A 1 107 ? -7.742 3.764 20.993 1.00 85.94 107 SER A N 1
ATOM 838 C CA . SER A 1 107 ? -9.178 3.601 21.233 1.00 85.94 107 SER A CA 1
ATOM 839 C C . SER A 1 107 ? -9.485 2.367 22.090 1.00 85.94 107 SER A C 1
ATOM 841 O O . SER A 1 107 ? -10.253 2.458 23.047 1.00 85.94 107 SER A O 1
ATOM 843 N N . VAL A 1 108 ? -8.826 1.239 21.818 1.00 85.31 108 VAL A N 1
ATOM 844 C CA . VAL A 1 108 ? -8.981 -0.023 22.557 1.00 85.31 108 VAL A CA 1
ATOM 845 C C . VAL A 1 108 ? -8.504 0.108 24.003 1.00 85.31 108 VAL A C 1
ATOM 847 O O . VAL A 1 108 ? -9.185 -0.352 24.918 1.00 85.31 108 VAL A O 1
ATOM 850 N N . LEU A 1 109 ? -7.378 0.783 24.252 1.00 82.69 109 LEU A N 1
ATOM 851 C CA . LEU A 1 109 ? -6.871 1.013 25.611 1.00 82.69 109 LEU A CA 1
ATOM 852 C C . LEU A 1 109 ? -7.873 1.788 26.482 1.00 82.69 109 LEU A C 1
ATOM 854 O O . LEU A 1 109 ? -7.987 1.507 27.679 1.00 82.69 109 LEU A O 1
ATOM 858 N N . ARG A 1 110 ? -8.650 2.691 25.872 1.00 85.00 110 ARG A N 1
ATOM 859 C CA . ARG A 1 110 ? -9.712 3.471 26.528 1.00 85.00 110 ARG A CA 1
ATOM 860 C C . ARG A 1 110 ? -11.003 2.683 26.780 1.00 85.00 110 ARG A C 1
ATOM 862 O O . ARG A 1 110 ? -11.873 3.185 27.484 1.00 85.00 110 ARG A O 1
ATOM 869 N N . MET A 1 111 ? -11.154 1.471 26.241 1.00 84.19 111 MET A N 1
ATOM 870 C CA . MET A 1 111 ? -12.360 0.669 26.460 1.00 84.19 111 MET A CA 1
ATOM 871 C C . MET A 1 111 ? -12.445 0.150 27.908 1.00 84.19 111 MET A C 1
ATOM 873 O O . MET A 1 111 ? -11.443 -0.321 28.455 1.00 84.19 111 MET A O 1
ATOM 877 N N . PRO A 1 112 ? -13.636 0.160 28.530 1.00 77.38 112 PRO A N 1
ATOM 878 C CA . PRO A 1 112 ? -13.813 -0.347 29.890 1.00 77.38 112 PRO A CA 1
ATOM 879 C C . PRO A 1 112 ? -13.852 -1.886 29.965 1.00 77.38 112 PRO A C 1
ATOM 881 O O . PRO A 1 112 ? -13.523 -2.450 31.002 1.00 77.38 112 PRO A O 1
ATOM 884 N N . SER A 1 113 ? -14.212 -2.581 28.876 1.00 85.38 113 SER A N 1
ATOM 885 C CA . SER A 1 113 ? -14.342 -4.048 28.848 1.00 85.38 113 SER A CA 1
ATOM 886 C C . SER A 1 113 ? -13.019 -4.760 28.537 1.00 85.38 113 SER A C 1
ATOM 888 O O . SER A 1 113 ? -12.398 -4.511 27.502 1.00 85.38 113 SER A O 1
ATOM 890 N N . SER A 1 114 ? -12.624 -5.693 29.411 1.00 79.75 114 SER A N 1
ATOM 891 C CA . SER A 1 114 ? -11.449 -6.564 29.228 1.00 79.75 114 SER A CA 1
ATOM 892 C C . SER A 1 114 ? -11.618 -7.540 28.054 1.00 79.75 114 SER A C 1
ATOM 894 O O . SER A 1 114 ? -10.700 -7.742 27.260 1.00 79.75 114 SER A O 1
ATOM 896 N N . GLU A 1 115 ? -12.824 -8.084 27.874 1.00 81.56 115 GLU A N 1
ATOM 897 C CA . GLU A 1 115 ? -13.138 -9.009 26.780 1.00 81.56 115 GLU A CA 1
ATOM 898 C C . GLU A 1 115 ? -13.111 -8.299 25.416 1.00 81.56 115 GLU A C 1
ATOM 900 O O . GLU A 1 115 ? -12.523 -8.795 24.450 1.00 81.56 115 GLU A O 1
ATOM 905 N N . GLY A 1 116 ? -13.655 -7.075 25.358 1.00 76.69 116 GLY A N 1
ATOM 906 C CA . GLY A 1 116 ? -13.585 -6.218 24.170 1.00 76.69 116 GLY A CA 1
ATOM 907 C C . GLY A 1 116 ? -12.145 -5.856 23.791 1.00 76.69 116 GLY A C 1
ATOM 908 O O . GLY A 1 116 ? -11.789 -5.893 22.611 1.00 76.69 116 GLY A O 1
ATOM 909 N N . LYS A 1 117 ? -11.293 -5.593 24.792 1.00 81.12 117 LYS A N 1
ATOM 910 C CA . LYS A 1 117 ? -9.852 -5.371 24.605 1.00 81.12 117 LYS A CA 1
ATOM 911 C C . LYS A 1 117 ? -9.164 -6.587 23.995 1.00 81.12 117 LYS A C 1
ATOM 913 O O . LYS A 1 117 ? -8.503 -6.449 22.968 1.00 81.12 117 LYS A O 1
ATOM 918 N N . HIS A 1 118 ? -9.342 -7.769 24.588 1.00 80.75 118 HIS A N 1
ATOM 919 C CA . HIS A 1 118 ? -8.698 -8.996 24.114 1.00 80.75 118 HIS A CA 1
ATOM 920 C C . HIS A 1 118 ? -9.072 -9.313 22.658 1.00 80.75 118 HIS A C 1
ATOM 922 O O . HIS A 1 118 ? -8.194 -9.521 21.820 1.00 80.75 118 HIS A O 1
ATOM 928 N N . LYS A 1 119 ? -10.365 -9.235 22.319 1.00 80.88 119 LYS A N 1
ATOM 929 C CA . LYS A 1 119 ? -10.844 -9.466 20.950 1.00 80.88 119 LYS A CA 1
ATOM 930 C C . LYS A 1 119 ? -10.227 -8.487 19.949 1.00 80.88 119 LYS A C 1
ATOM 932 O O . LYS A 1 119 ? -9.779 -8.905 18.880 1.00 80.88 119 LYS A O 1
ATOM 937 N N . ALA A 1 120 ? -10.160 -7.198 20.285 1.00 78.62 120 ALA A N 1
ATOM 938 C CA . ALA A 1 120 ? -9.558 -6.198 19.409 1.00 78.62 120 ALA A CA 1
ATOM 939 C C . ALA A 1 120 ? -8.054 -6.450 19.197 1.00 78.62 120 ALA A C 1
ATOM 941 O O . ALA A 1 120 ? -7.597 -6.435 18.054 1.00 78.62 120 ALA A O 1
ATOM 942 N N . PHE A 1 121 ? -7.305 -6.774 20.258 1.00 80.38 121 PHE A N 1
ATOM 943 C CA . PHE A 1 121 ? -5.880 -7.103 20.157 1.00 80.38 121 PHE A CA 1
ATOM 944 C C . PHE A 1 121 ? -5.613 -8.344 19.301 1.00 80.38 121 PHE A C 1
ATOM 946 O O . PHE A 1 121 ? -4.751 -8.283 18.430 1.00 80.38 121 PHE A O 1
ATOM 953 N N . CYS A 1 122 ? -6.367 -9.435 19.465 1.00 79.31 122 CYS A N 1
ATOM 954 C CA . CYS A 1 122 ? -6.200 -10.634 18.633 1.00 79.31 122 CYS A CA 1
ATOM 955 C C . CYS A 1 122 ? -6.471 -10.350 17.151 1.00 79.31 122 CYS A C 1
ATOM 957 O O . CYS A 1 122 ? -5.728 -10.789 16.269 1.00 79.31 122 CYS A O 1
ATOM 959 N N . THR A 1 123 ? -7.523 -9.582 16.864 1.00 80.31 123 THR A N 1
ATOM 960 C CA . THR A 1 123 ? -7.930 -9.312 15.481 1.00 80.31 123 THR A CA 1
ATOM 961 C C . THR A 1 123 ? -6.993 -8.310 14.792 1.00 80.31 123 THR A C 1
ATOM 963 O O . THR A 1 123 ? -6.768 -8.415 13.588 1.00 80.31 123 THR A O 1
ATOM 966 N N . CYS A 1 124 ? -6.430 -7.350 15.533 1.00 75.81 124 CYS A N 1
ATOM 967 C CA . CYS A 1 124 ? -5.417 -6.421 15.030 1.00 75.81 124 CYS A CA 1
ATOM 968 C C . CYS A 1 124 ? -4.031 -7.063 14.914 1.00 75.81 124 CYS A C 1
ATOM 970 O O . CYS A 1 124 ? -3.361 -6.878 13.902 1.00 75.81 124 CYS A O 1
ATOM 972 N N . GLY A 1 125 ? -3.618 -7.829 15.923 1.00 79.94 125 GLY A N 1
ATOM 973 C CA . GLY A 1 125 ? -2.328 -8.512 15.950 1.00 79.94 125 GLY A CA 1
ATOM 974 C C . GLY A 1 125 ? -2.175 -9.470 14.775 1.00 79.94 125 GLY A C 1
ATOM 975 O O . GLY A 1 125 ? -1.212 -9.354 14.032 1.00 79.94 125 GLY A O 1
ATOM 976 N N . SER A 1 126 ? -3.172 -10.327 14.532 1.00 81.06 126 SER A N 1
ATOM 977 C CA . SER A 1 126 ? -3.166 -11.249 13.383 1.00 81.06 126 SER A CA 1
ATOM 978 C C . SER A 1 126 ? -3.031 -10.533 12.035 1.00 81.06 126 SER A C 1
ATOM 980 O O . SER A 1 126 ? -2.244 -10.955 11.193 1.00 81.06 126 SER A O 1
ATOM 982 N N . HIS A 1 127 ? -3.740 -9.421 11.831 1.00 78.81 127 HIS A N 1
ATOM 983 C CA . HIS A 1 127 ? -3.630 -8.647 10.593 1.00 78.81 127 HIS A CA 1
ATOM 984 C C . HIS A 1 127 ? -2.262 -7.963 10.451 1.00 78.81 127 HIS A C 1
ATOM 986 O O . HIS A 1 127 ? -1.720 -7.938 9.352 1.00 78.81 127 HIS A O 1
ATOM 992 N N . LEU A 1 128 ? -1.693 -7.406 11.527 1.00 79.25 128 L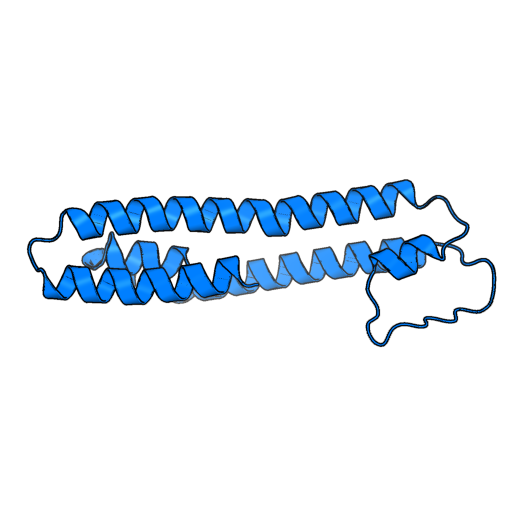EU A N 1
ATOM 993 C CA . LEU A 1 128 ? -0.334 -6.854 11.483 1.00 79.25 128 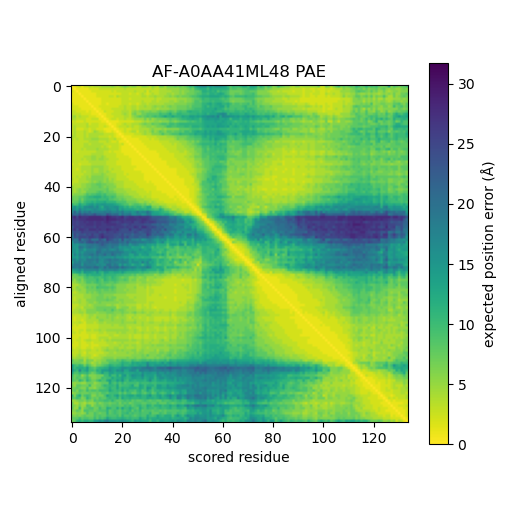LEU A CA 1
ATOM 994 C C . LEU A 1 128 ? 0.699 -7.943 11.202 1.00 79.25 128 LEU A C 1
ATOM 996 O O . LEU A 1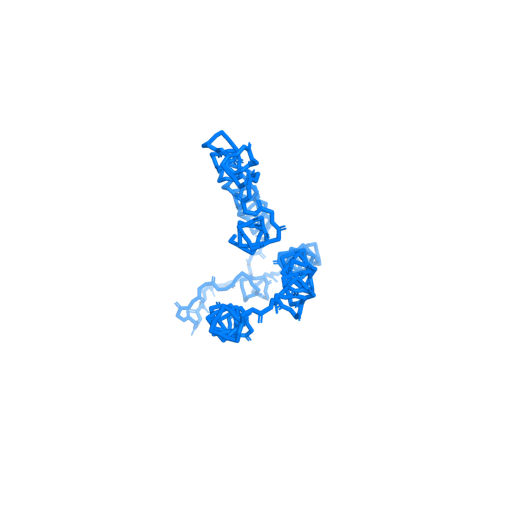 128 ? 1.577 -7.721 10.382 1.00 79.25 128 LEU A O 1
ATOM 1000 N N . SER A 1 129 ? 0.573 -9.122 11.815 1.00 81.81 129 SER A N 1
ATOM 1001 C CA . SER A 1 129 ? 1.466 -10.249 11.539 1.00 81.81 129 SER A CA 1
ATOM 1002 C C . SER A 1 129 ? 1.461 -10.623 10.061 1.00 81.81 129 SER A C 1
ATOM 1004 O O . SER A 1 129 ? 2.530 -10.783 9.494 1.00 81.81 129 SER A O 1
ATOM 1006 N N . VAL A 1 130 ? 0.292 -10.693 9.417 1.00 81.12 130 VAL A N 1
ATOM 1007 C CA . VAL A 1 130 ? 0.217 -10.943 7.967 1.00 81.12 130 VAL A CA 1
ATOM 1008 C C . VAL A 1 130 ? 0.890 -9.814 7.181 1.00 81.12 130 VAL A C 1
ATOM 1010 O O . VAL A 1 130 ? 1.699 -10.095 6.315 1.00 81.12 130 VAL A O 1
ATOM 1013 N N . VAL A 1 131 ? 0.632 -8.546 7.510 1.00 79.75 131 VAL A N 1
ATOM 1014 C CA . VAL A 1 131 ? 1.253 -7.395 6.820 1.00 79.75 131 VAL A CA 1
ATOM 1015 C C . VAL A 1 131 ? 2.777 -7.335 6.987 1.00 79.75 131 VAL A C 1
ATOM 1017 O O . VAL A 1 131 ? 3.444 -6.784 6.130 1.00 79.75 131 VAL A O 1
ATOM 1020 N N . PHE A 1 132 ? 3.335 -7.832 8.092 1.00 76.50 132 PHE A N 1
ATOM 1021 C CA . PHE A 1 132 ? 4.788 -7.854 8.297 1.00 76.50 132 PHE A CA 1
ATOM 1022 C C . PHE A 1 132 ? 5.466 -9.103 7.723 1.00 76.50 132 PHE A C 1
ATOM 1024 O O . PHE A 1 132 ? 6.683 -9.102 7.564 1.00 76.50 132 PHE A O 1
ATOM 1031 N N . LEU A 1 133 ? 4.710 -10.174 7.476 1.00 77.44 133 LEU A N 1
ATOM 1032 C CA . LEU A 1 133 ? 5.230 -11.415 6.898 1.00 77.44 133 LEU A CA 1
ATOM 1033 C C . LEU A 1 133 ? 5.285 -11.388 5.366 1.00 77.44 133 LEU A C 1
ATOM 1035 O O . LEU A 1 133 ? 6.053 -12.159 4.795 1.00 77.44 133 LEU A O 1
ATOM 1039 N N . PHE A 1 134 ? 4.462 -10.550 4.733 1.00 64.50 134 PHE A N 1
ATOM 1040 C CA . PHE A 1 134 ? 4.350 -10.380 3.284 1.00 64.50 134 PHE A CA 1
ATOM 1041 C C . PHE A 1 134 ? 4.759 -8.966 2.888 1.00 64.50 134 PHE A C 1
ATOM 1043 O O . PHE A 1 134 ? 5.439 -8.832 1.850 1.00 64.50 134 PHE A O 1
#

pLDDT: mean 81.05, std 10.62, range [48.44, 94.5]

Sequence (134 aa):
MAFDRYVAICHPLRYTAIMNPRLYVSLLQSSLLISTIDAFLHTLLVLRLSFCTDLEILHFFCELAEVIELACSDTLINNILVFVAACVFAGFPLSGITFSYIHIVSSVLRMPSSEGKHKAFCTCGSHLSVVFLF